Protein AF-A0A258JJ75-F1 (afdb_monomer_lite)

Foldseek 3Di:
DDAADDAPWKAKDKDWQKDWDDDRIDRDIDIDGHQDAFTKMKMKMWGDHPRDIDIDIDMDTDHDPDAWDWDDFDDDDDDDAPDDDDDDDQVSTPPTDDPRFGWDKAWDDKADWDDDPRDIDIDTWIWTAGRRGHIDID

Sequence (138 aa):
MYSAPNSTSYLWSITGNGTIVGSTTSQNVSVTASSGCNTSFKLTLTTTINGCSTTCEKTVTLQDTTDPTASNPSDITLSGCNGTFPAPDVTVVTDEADACSSPVVAFVSDSAPTLNGIIETTIRTYSVTDACGNSIDV

pLDDT: mean 93.81, std 4.62, range [77.44, 98.69]

Radius of gyration: 26.54 Å; chains: 1; bounding box: 55×23×79 Å

Structure (mmCIF, N/CA/C/O backbone):
data_AF-A0A258JJ75-F1
#
_entry.id   AF-A0A258JJ75-F1
#
loop_
_atom_site.group_PDB
_atom_site.id
_atom_site.type_symbol
_atom_site.label_atom_id
_atom_site.label_alt_id
_atom_site.label_comp_id
_atom_site.label_asym_id
_atom_site.label_entity_id
_atom_site.label_seq_id
_atom_site.pdbx_PDB_ins_code
_atom_site.Cartn_x
_atom_site.Cartn_y
_atom_site.Cartn_z
_atom_site.occupancy
_atom_site.B_iso_or_equiv
_atom_site.auth_seq_id
_atom_site.auth_comp_id
_atom_site.auth_asym_id
_atom_site.auth_atom_id
_atom_site.pdbx_PDB_model_num
ATOM 1 N N . MET A 1 1 ? -7.561 -9.323 22.050 1.00 88.56 1 MET A N 1
ATOM 2 C CA . MET A 1 1 ? -8.326 -9.487 23.306 1.00 88.56 1 MET A CA 1
ATOM 3 C C . MET A 1 1 ? -8.049 -8.284 24.194 1.00 88.56 1 MET A C 1
ATOM 5 O O . MET A 1 1 ? -6.883 -7.954 24.379 1.00 88.56 1 MET A O 1
ATOM 9 N N . TYR A 1 2 ? -9.092 -7.624 24.692 1.00 91.75 2 TYR A N 1
ATOM 10 C CA . TYR A 1 2 ? -9.009 -6.510 25.642 1.00 91.75 2 TYR A CA 1
ATOM 11 C C . TYR A 1 2 ? -9.734 -6.897 26.926 1.00 91.75 2 TYR A C 1
ATOM 13 O O . TYR A 1 2 ? -10.761 -7.571 26.870 1.00 91.75 2 TYR A O 1
ATOM 21 N N . SER A 1 3 ? -9.199 -6.469 28.066 1.00 93.56 3 SER A N 1
ATOM 22 C CA . SER A 1 3 ? -9.719 -6.810 29.391 1.00 93.56 3 SER A CA 1
ATOM 23 C C . SER A 1 3 ? -9.911 -5.541 30.209 1.00 93.56 3 SER A C 1
ATOM 25 O O . SER A 1 3 ? -8.993 -4.727 30.310 1.00 93.56 3 SER A O 1
ATOM 27 N N . ALA A 1 4 ? -11.095 -5.382 30.787 1.00 91.56 4 ALA A N 1
ATOM 28 C CA . ALA A 1 4 ? -11.408 -4.308 31.715 1.00 91.56 4 ALA A CA 1
ATOM 29 C C . ALA A 1 4 ? -10.978 -4.663 33.154 1.00 91.56 4 ALA A C 1
ATOM 31 O O . ALA A 1 4 ? -10.911 -5.845 33.505 1.00 91.56 4 ALA A O 1
ATOM 32 N N . PRO A 1 5 ? -10.758 -3.660 34.025 1.00 90.25 5 PRO A N 1
ATOM 33 C CA . PRO A 1 5 ? -10.648 -3.866 35.470 1.00 90.25 5 PRO A CA 1
ATOM 34 C C . PRO A 1 5 ? -11.899 -4.531 36.075 1.00 90.25 5 PRO A C 1
ATOM 36 O O . PRO A 1 5 ? -12.937 -4.673 35.425 1.00 90.25 5 PRO A O 1
ATOM 39 N N . ASN A 1 6 ? -11.839 -4.928 37.346 1.00 90.56 6 ASN A N 1
ATOM 40 C CA . ASN A 1 6 ? -13.026 -5.419 38.054 1.00 90.56 6 ASN A CA 1
ATOM 41 C C . ASN A 1 6 ? -14.034 -4.277 38.250 1.00 90.56 6 ASN A C 1
ATOM 43 O O . ASN A 1 6 ? -13.679 -3.210 38.748 1.00 90.56 6 ASN A O 1
ATOM 47 N N . SER A 1 7 ? -15.284 -4.499 37.844 1.00 89.94 7 SER A N 1
ATOM 48 C CA . SER A 1 7 ? -16.359 -3.507 37.894 1.00 89.94 7 SER A CA 1
ATOM 49 C C . SER A 1 7 ? -17.723 -4.179 38.074 1.00 89.94 7 SER A C 1
ATOM 51 O O . SER A 1 7 ? -17.819 -5.401 37.974 1.00 89.94 7 SER A O 1
ATOM 53 N N . THR A 1 8 ? -18.777 -3.400 38.346 1.00 88.75 8 THR A N 1
ATOM 54 C CA . THR A 1 8 ? -20.144 -3.951 38.450 1.00 88.75 8 THR A CA 1
ATOM 55 C C . THR A 1 8 ? -20.820 -4.099 37.090 1.00 88.75 8 THR A C 1
ATOM 57 O O . THR A 1 8 ? -21.640 -4.997 36.918 1.00 88.75 8 THR A O 1
ATOM 60 N N . SER A 1 9 ? -20.457 -3.271 36.107 1.00 93.44 9 SER A N 1
ATOM 61 C CA . SER A 1 9 ? -20.895 -3.432 34.720 1.00 93.44 9 SER A CA 1
ATOM 62 C C . SER A 1 9 ? -19.878 -2.869 33.728 1.00 93.44 9 SER A C 1
ATOM 64 O O . SER A 1 9 ? -19.024 -2.047 34.075 1.00 93.44 9 SER A O 1
ATOM 66 N N . TYR A 1 10 ? -19.998 -3.325 32.481 1.00 95.81 10 TYR A N 1
ATOM 67 C CA . TYR A 1 10 ? -19.151 -2.944 31.358 1.00 95.81 10 TYR A CA 1
ATOM 68 C C . TYR A 1 10 ? -20.016 -2.512 30.181 1.00 95.81 10 TYR A C 1
ATOM 70 O O . TYR A 1 10 ? -21.063 -3.109 29.923 1.00 95.81 10 TYR A O 1
ATOM 78 N N . LEU A 1 11 ? -19.545 -1.515 29.443 1.00 97.06 11 LEU A N 1
ATOM 79 C CA . LEU A 1 11 ? -20.067 -1.154 28.137 1.00 97.06 11 LEU A CA 1
ATOM 80 C C . LEU A 1 11 ? -18.900 -0.802 27.220 1.00 97.06 11 LEU A C 1
ATOM 82 O O . LEU A 1 11 ? -18.210 0.195 27.424 1.00 97.06 11 LEU A O 1
ATOM 86 N N . TRP A 1 12 ? -18.689 -1.633 26.211 1.00 97.69 12 TRP A N 1
ATOM 87 C CA . TRP A 1 12 ? -17.696 -1.436 25.170 1.00 97.69 12 TRP A CA 1
ATOM 88 C C . TRP A 1 12 ? -18.354 -0.855 23.922 1.00 97.69 12 TRP A C 1
ATOM 90 O O . TRP A 1 12 ? -19.417 -1.307 23.493 1.00 97.69 12 TRP A O 1
ATOM 100 N N . SER A 1 13 ? -17.693 0.108 23.295 1.00 97.31 13 SER A N 1
ATOM 101 C CA . SER A 1 13 ? -18.040 0.592 21.962 1.00 97.31 13 SER A CA 1
ATOM 102 C C . SER A 1 13 ? -16.781 0.756 21.122 1.00 97.31 13 SER A C 1
ATOM 104 O O . SER A 1 13 ? -15.672 0.896 21.642 1.00 97.31 13 SER A O 1
ATOM 106 N N . ILE A 1 14 ? -16.941 0.689 19.806 1.00 97.19 14 ILE A N 1
ATOM 107 C CA . ILE A 1 14 ? -15.842 0.838 18.859 1.00 97.19 14 ILE A CA 1
ATOM 108 C C . ILE A 1 14 ? -16.242 1.810 17.758 1.00 97.19 14 ILE A C 1
ATOM 110 O O . ILE A 1 14 ? -17.397 1.855 17.339 1.00 97.19 14 ILE A O 1
ATOM 114 N N . THR A 1 15 ? -15.274 2.601 17.314 1.00 96.25 15 THR A N 1
ATOM 115 C CA . THR A 1 15 ? -15.393 3.493 16.158 1.00 96.25 15 THR A CA 1
ATOM 116 C C . THR A 1 15 ? -14.185 3.291 15.244 1.00 96.25 15 THR A C 1
ATOM 118 O O . THR A 1 15 ? -13.118 2.879 15.705 1.00 96.25 15 THR A O 1
ATOM 121 N N . GLY A 1 16 ? -14.338 3.574 13.951 1.00 94.25 16 GLY A N 1
ATOM 122 C CA . GLY A 1 16 ? -13.293 3.341 12.950 1.00 94.25 16 GLY A CA 1
ATOM 123 C C . GLY A 1 16 ? -13.278 1.906 12.419 1.00 94.25 16 GLY A C 1
ATOM 124 O O . GLY A 1 16 ? -14.311 1.242 12.367 1.00 94.25 16 GLY A O 1
ATOM 125 N N . ASN A 1 17 ? -12.101 1.431 12.013 1.00 93.00 17 ASN A N 1
ATOM 126 C CA . ASN A 1 17 ? -11.923 0.204 11.229 1.00 93.00 17 ASN A CA 1
ATOM 127 C C . ASN A 1 17 ? -11.807 -1.057 12.094 1.00 93.00 17 ASN A C 1
ATOM 129 O O . ASN A 1 17 ? -10.953 -1.910 11.861 1.00 93.00 17 ASN A O 1
ATOM 133 N N . GLY A 1 18 ? -12.644 -1.199 13.117 1.00 94.31 18 GLY A N 1
ATOM 134 C CA . GLY A 1 18 ? -12.633 -2.372 13.985 1.00 94.31 18 GLY A CA 1
ATOM 135 C C . GLY A 1 18 ? -14.036 -2.770 14.413 1.00 94.31 18 GLY A C 1
ATOM 136 O O . GLY A 1 18 ? -14.925 -1.931 14.522 1.00 94.31 18 GLY A O 1
ATOM 137 N N . THR A 1 19 ? -14.223 -4.060 14.676 1.00 95.38 19 THR A N 1
ATOM 138 C CA . THR A 1 19 ? -15.503 -4.626 15.118 1.00 95.38 19 THR A CA 1
ATOM 139 C C . THR A 1 19 ? -15.304 -5.421 16.401 1.00 95.38 19 THR A C 1
ATOM 141 O O . THR A 1 19 ? -14.392 -6.243 16.488 1.00 95.38 19 THR A O 1
ATOM 144 N N . ILE A 1 20 ? -16.158 -5.196 17.403 1.00 96.31 20 ILE A N 1
ATOM 145 C CA . ILE A 1 20 ? -16.199 -6.033 18.609 1.00 96.31 20 ILE A CA 1
ATOM 146 C C . ILE A 1 20 ? -16.887 -7.353 18.256 1.00 96.31 20 ILE A C 1
ATOM 148 O O . ILE A 1 20 ? -17.981 -7.362 17.698 1.00 96.31 20 ILE A O 1
ATOM 152 N N . VAL A 1 21 ? -16.253 -8.469 18.602 1.00 94.56 21 VAL A N 1
ATOM 153 C CA . VAL A 1 21 ? -16.796 -9.812 18.392 1.00 94.56 21 VAL A CA 1
ATOM 154 C C . VAL A 1 21 ? -17.444 -10.296 19.686 1.00 94.56 21 VAL A C 1
ATOM 156 O O . VAL A 1 21 ? -16.769 -10.453 20.705 1.00 94.56 21 VAL A O 1
ATOM 159 N N . GLY A 1 22 ? -18.749 -10.563 19.632 1.00 90.75 22 GLY A N 1
ATOM 160 C CA . GLY A 1 22 ? -19.531 -11.060 20.764 1.00 90.75 22 GLY A CA 1
ATOM 161 C C . GLY A 1 22 ? -20.169 -9.950 21.602 1.00 90.75 22 GLY A C 1
ATOM 162 O O . GLY A 1 22 ? -20.685 -8.971 21.071 1.00 90.75 22 GLY A O 1
ATOM 163 N N . SER A 1 23 ? -20.192 -10.137 22.924 1.00 93.81 23 SER A N 1
ATOM 164 C CA . SER A 1 23 ? -20.842 -9.219 23.867 1.00 93.81 23 SER A CA 1
ATOM 165 C C . SER A 1 23 ? -20.035 -7.933 24.064 1.00 93.81 23 SER A C 1
ATOM 167 O O . SER A 1 23 ? -18.831 -7.975 24.294 1.00 93.81 23 SER A O 1
ATOM 169 N N . THR A 1 24 ? -20.721 -6.790 24.077 1.00 96.31 24 THR A N 1
ATOM 170 C CA . THR A 1 24 ? -20.160 -5.485 24.462 1.00 96.31 24 THR A CA 1
ATOM 171 C C . THR A 1 24 ? -20.262 -5.203 25.961 1.00 96.31 24 THR A C 1
ATOM 173 O O . THR A 1 24 ? -19.903 -4.119 26.404 1.00 96.31 24 THR A O 1
ATOM 176 N N . THR A 1 25 ? -20.743 -6.146 26.769 1.00 95.94 25 THR A N 1
ATOM 177 C CA . THR A 1 25 ? -20.978 -5.958 28.213 1.00 95.94 25 THR A CA 1
ATOM 178 C C . THR A 1 25 ? -20.196 -6.937 29.085 1.00 95.94 25 THR A C 1
ATOM 180 O O . THR A 1 25 ? -20.367 -6.976 30.302 1.00 95.94 25 THR A O 1
ATOM 183 N N . SER A 1 26 ? -19.310 -7.723 28.475 1.00 95.38 26 SER A N 1
ATOM 184 C CA . SER A 1 26 ? -18.405 -8.631 29.181 1.00 95.38 26 SER A CA 1
ATOM 185 C C . SER A 1 26 ? -17.154 -7.899 29.669 1.00 95.38 26 SER A C 1
ATOM 187 O O . SER A 1 26 ? -16.724 -6.913 29.069 1.00 95.38 26 SER A O 1
ATOM 189 N N . GLN A 1 27 ? -16.524 -8.405 30.734 1.00 94.75 27 GLN A N 1
ATOM 190 C CA . GLN A 1 27 ? -15.249 -7.858 31.216 1.00 94.75 27 GLN A CA 1
ATOM 191 C C . GLN A 1 27 ? -14.154 -7.935 30.142 1.00 94.75 27 GLN A C 1
ATOM 193 O O . GLN A 1 27 ? -13.288 -7.064 30.064 1.00 94.75 27 GLN A O 1
ATOM 198 N N . ASN A 1 28 ? -14.199 -8.971 29.304 1.00 94.25 28 ASN A N 1
ATOM 199 C CA . ASN A 1 28 ? -13.254 -9.195 28.221 1.00 94.25 28 ASN A CA 1
ATOM 200 C C . ASN A 1 28 ? -13.980 -9.136 26.878 1.00 94.25 28 ASN A C 1
ATOM 202 O O . ASN A 1 28 ? -15.049 -9.730 26.727 1.00 94.25 28 ASN A O 1
ATOM 206 N N . VAL A 1 29 ? -13.369 -8.474 25.896 1.00 96.31 29 VAL A N 1
ATOM 207 C CA . VAL A 1 29 ? -13.869 -8.423 24.518 1.00 96.31 29 VAL A CA 1
ATOM 208 C C . VAL A 1 29 ? -12.783 -8.788 23.519 1.00 96.31 29 VAL A C 1
ATOM 210 O O . VAL A 1 29 ? -11.594 -8.491 23.691 1.00 96.31 29 VAL A O 1
ATOM 213 N N . SER A 1 30 ? -13.205 -9.423 22.434 1.00 95.69 30 SER A N 1
ATOM 214 C CA . SER A 1 30 ? -12.384 -9.569 21.238 1.00 95.69 30 SER A CA 1
ATOM 215 C C . SER A 1 30 ? -12.725 -8.463 20.255 1.00 95.69 30 SER A C 1
ATOM 217 O O . SER A 1 30 ? -13.882 -8.079 20.123 1.00 95.69 30 SER A O 1
ATOM 219 N N . VAL A 1 31 ? -11.709 -7.951 19.569 1.00 95.69 31 VAL A N 1
ATOM 220 C CA . VAL A 1 31 ? -11.870 -6.975 18.494 1.00 95.69 31 VAL A CA 1
ATOM 221 C C . VAL A 1 31 ? -11.146 -7.520 17.280 1.00 95.69 31 VAL A C 1
ATOM 223 O O . VAL A 1 31 ? -9.981 -7.906 17.392 1.00 95.69 31 VAL A O 1
ATOM 226 N N . THR A 1 32 ? -11.835 -7.522 16.148 1.00 93.81 32 THR A N 1
ATOM 227 C CA . THR A 1 32 ? -11.250 -7.778 14.835 1.00 93.81 32 THR A CA 1
ATOM 228 C C . THR A 1 32 ? -10.977 -6.432 14.182 1.00 93.81 32 THR A C 1
ATOM 230 O O . THR A 1 32 ? -11.902 -5.638 14.000 1.00 93.81 32 THR A O 1
ATOM 233 N N . ALA A 1 33 ? -9.713 -6.159 13.862 1.00 91.75 33 ALA A N 1
ATOM 234 C CA . ALA A 1 33 ? -9.367 -5.047 12.986 1.00 91.75 33 ALA A CA 1
ATOM 235 C C . ALA A 1 33 ? -9.798 -5.394 11.558 1.00 91.75 33 ALA A C 1
ATOM 237 O O . ALA A 1 33 ? -9.650 -6.536 11.122 1.00 91.75 33 ALA A O 1
ATOM 238 N N . SER A 1 34 ? -10.357 -4.424 10.847 1.00 87.19 34 SER A N 1
ATOM 239 C CA . SER A 1 34 ? -10.686 -4.589 9.433 1.00 87.19 34 SER A CA 1
ATOM 240 C C . SER A 1 34 ? -9.392 -4.602 8.625 1.00 87.19 34 SER A C 1
ATOM 242 O O . SER A 1 34 ? -8.445 -3.893 8.965 1.00 87.19 34 SER A O 1
ATOM 244 N N . SER A 1 35 ? -9.346 -5.407 7.566 1.00 78.19 35 SER A N 1
ATOM 245 C CA . SER A 1 35 ? -8.222 -5.416 6.632 1.00 78.19 35 SER A CA 1
ATOM 246 C C . SER A 1 35 ? -8.138 -4.077 5.901 1.00 78.19 35 SER A C 1
ATOM 248 O O . SER A 1 35 ? -9.149 -3.586 5.399 1.00 78.19 35 SER A O 1
ATOM 250 N N . GLY A 1 36 ? -6.944 -3.503 5.826 1.00 77.44 36 GLY A N 1
ATOM 251 C CA . GLY A 1 36 ? -6.688 -2.259 5.111 1.00 77.44 36 GLY A CA 1
ATOM 252 C C . GLY A 1 36 ? -5.422 -1.577 5.614 1.00 77.44 36 GLY A C 1
ATOM 253 O O . GLY A 1 36 ? -5.083 -1.664 6.797 1.00 77.44 36 GLY A O 1
ATOM 254 N N . CYS A 1 37 ? -4.748 -0.883 4.708 1.00 84.44 37 CYS A N 1
ATOM 255 C CA . CYS A 1 37 ? -3.525 -0.150 4.988 1.00 84.44 37 CYS A CA 1
ATOM 256 C C . CYS A 1 37 ? -3.776 1.090 5.838 1.00 84.44 37 CYS A C 1
ATOM 258 O O . CYS A 1 37 ? -4.755 1.807 5.621 1.00 84.44 37 CYS A O 1
ATOM 260 N N . ASN A 1 38 ? -2.856 1.371 6.763 1.00 85.50 38 ASN A N 1
ATOM 261 C CA . ASN A 1 38 ? -2.824 2.626 7.521 1.00 85.50 38 ASN A CA 1
ATOM 262 C C . ASN A 1 38 ? -4.164 2.935 8.217 1.00 85.50 38 ASN A C 1
ATOM 264 O O . ASN A 1 38 ? -4.596 4.084 8.335 1.00 85.50 38 ASN A O 1
ATOM 268 N N . THR A 1 39 ? -4.851 1.880 8.665 1.00 90.75 39 THR A N 1
ATOM 269 C CA . THR A 1 39 ? -6.162 1.963 9.304 1.00 90.75 39 THR A CA 1
ATOM 270 C C . THR A 1 39 ? -6.031 2.128 10.810 1.00 90.75 39 THR A C 1
ATOM 272 O O . THR A 1 39 ? -5.045 1.764 11.446 1.00 90.75 39 THR A O 1
ATOM 275 N N . SER A 1 40 ? -7.066 2.685 11.429 1.00 93.56 40 SER A N 1
ATOM 276 C CA . SER A 1 40 ? -7.151 2.759 12.881 1.00 93.56 40 SER A CA 1
ATOM 277 C C . SER A 1 40 ? -8.565 2.519 13.378 1.00 93.56 40 SER A C 1
ATOM 279 O O . SER A 1 40 ? -9.550 2.702 12.650 1.00 93.56 40 SER A O 1
ATOM 281 N N . PHE A 1 41 ? -8.659 2.103 14.636 1.00 95.69 41 PHE A N 1
ATOM 282 C CA . PHE A 1 41 ? -9.907 2.068 15.383 1.00 95.69 41 PHE A CA 1
ATOM 283 C C . PHE A 1 41 ? -9.697 2.615 16.792 1.00 95.69 41 PHE A C 1
ATOM 285 O O . PHE A 1 41 ? -8.598 2.555 17.353 1.00 95.69 41 PHE A O 1
ATOM 292 N N . LYS A 1 42 ? -10.778 3.127 17.378 1.00 97.00 42 LYS A N 1
ATOM 293 C CA . LYS A 1 42 ? -10.818 3.572 18.768 1.00 97.00 42 LYS A CA 1
ATOM 294 C C . LYS A 1 42 ? -11.809 2.719 19.541 1.00 97.00 42 LYS A C 1
ATOM 296 O O . LYS A 1 42 ? -12.996 2.688 19.213 1.00 97.00 42 LYS A O 1
ATOM 301 N N . LEU A 1 43 ? -11.297 2.027 20.550 1.00 97.38 43 LEU A N 1
ATOM 302 C CA . LEU A 1 43 ? -12.070 1.231 21.490 1.00 97.38 43 LEU A CA 1
ATOM 303 C C . LEU A 1 43 ? -12.340 2.069 22.739 1.00 97.38 43 LEU A C 1
ATOM 305 O O . LEU A 1 43 ? -11.403 2.569 23.363 1.00 97.38 43 LEU A O 1
ATOM 309 N N . THR A 1 44 ? -13.606 2.182 23.113 1.00 97.75 44 THR A N 1
ATOM 310 C CA . THR A 1 44 ? -14.055 2.918 24.293 1.00 97.75 44 THR A CA 1
ATOM 311 C C . THR A 1 44 ? -14.679 1.936 25.278 1.00 97.75 44 THR A C 1
ATOM 313 O O . THR A 1 44 ? -15.508 1.107 24.905 1.00 97.75 44 THR A O 1
ATOM 316 N N . LEU A 1 45 ? -14.265 2.021 26.540 1.00 97.50 45 LEU A N 1
ATOM 317 C CA . LEU A 1 45 ? -14.823 1.259 27.651 1.00 97.50 45 LEU A CA 1
ATOM 318 C C . LEU A 1 45 ? -15.440 2.229 28.648 1.00 97.50 45 LEU A C 1
ATOM 320 O O . LEU A 1 45 ? -14.753 3.117 29.150 1.00 97.50 45 LEU A O 1
ATOM 324 N N . THR A 1 46 ? -16.693 1.990 29.009 1.00 97.31 46 THR A N 1
ATOM 325 C CA . THR A 1 46 ? -17.328 2.585 30.181 1.00 97.31 46 THR A CA 1
ATOM 326 C C . THR A 1 46 ? -17.553 1.504 31.231 1.00 97.31 46 THR A C 1
ATOM 328 O O . THR A 1 46 ? -18.146 0.462 30.956 1.00 97.31 46 THR A O 1
ATOM 331 N N . THR A 1 47 ? -17.075 1.751 32.446 1.00 96.12 47 THR A N 1
ATOM 332 C CA . THR A 1 47 ? -17.299 0.888 33.612 1.00 96.12 47 THR A CA 1
ATOM 333 C C . THR A 1 47 ? -18.157 1.609 34.630 1.00 96.12 47 THR A C 1
ATOM 335 O O . THR A 1 47 ? -17.915 2.793 34.870 1.00 96.12 47 THR A O 1
ATOM 338 N N . THR A 1 48 ? -19.073 0.903 35.288 1.00 94.12 48 THR A N 1
ATOM 339 C CA . THR A 1 48 ? -19.859 1.462 36.395 1.00 94.12 48 THR A CA 1
ATOM 340 C C . THR A 1 48 ? -19.579 0.689 37.677 1.00 94.12 48 THR A C 1
ATOM 342 O O . THR A 1 48 ? -19.623 -0.540 37.685 1.00 94.12 48 THR A O 1
ATOM 345 N N . ILE A 1 49 ? -19.312 1.394 38.777 1.00 93.56 49 ILE A N 1
ATOM 346 C CA . ILE A 1 49 ? -19.195 0.826 40.129 1.00 93.56 49 ILE A CA 1
ATOM 347 C C . ILE A 1 49 ? -20.087 1.646 41.053 1.00 93.56 49 ILE A C 1
ATOM 349 O O . ILE A 1 49 ? -19.929 2.861 41.145 1.00 93.56 49 ILE A O 1
ATOM 353 N N . ASN A 1 50 ? -21.028 0.988 41.734 1.00 91.69 50 ASN A N 1
ATOM 354 C CA . ASN A 1 50 ? -21.952 1.631 42.679 1.00 91.69 50 ASN A CA 1
ATOM 355 C C . ASN A 1 50 ? -22.680 2.859 42.086 1.00 91.69 50 ASN A C 1
ATOM 357 O O . ASN A 1 50 ? -22.876 3.863 42.764 1.00 91.69 50 ASN A O 1
ATOM 361 N N . GLY A 1 51 ? -23.044 2.798 40.801 1.00 89.19 51 GLY A N 1
ATOM 362 C CA . GLY A 1 51 ? -23.732 3.884 40.091 1.00 89.19 51 GLY A CA 1
ATOM 363 C C . GLY A 1 51 ? -22.835 5.017 39.575 1.00 89.19 51 GLY A C 1
ATOM 364 O O . GLY A 1 51 ? -23.327 5.883 38.858 1.00 89.19 51 GLY A O 1
ATOM 365 N N . CYS A 1 52 ? -21.533 5.008 39.874 1.00 92.19 52 CYS A N 1
ATOM 366 C CA . CYS A 1 52 ? -20.565 5.939 39.294 1.00 92.19 52 CYS A CA 1
ATOM 367 C C . CYS A 1 52 ? -19.934 5.336 38.035 1.00 92.19 52 CYS A C 1
ATOM 369 O O . CYS A 1 52 ? -19.459 4.199 38.082 1.00 92.19 52 CYS A O 1
ATOM 371 N N . SER A 1 53 ? -19.910 6.089 36.932 1.00 94.38 53 SER A N 1
ATOM 372 C CA . SER A 1 53 ? -19.366 5.638 35.648 1.00 94.38 53 SER A CA 1
ATOM 373 C C . SER A 1 53 ? -18.079 6.368 35.281 1.00 94.38 53 SER A C 1
ATOM 375 O O . SER A 1 53 ? -18.013 7.593 35.352 1.00 94.38 53 SER A O 1
ATOM 377 N N . THR A 1 54 ? -17.095 5.610 34.803 1.00 95.62 54 THR A N 1
ATOM 378 C CA . THR A 1 54 ? -15.827 6.122 34.268 1.00 95.62 54 THR A CA 1
ATOM 379 C C . THR A 1 54 ? -15.627 5.585 32.860 1.00 95.62 54 THR A C 1
ATOM 381 O O . THR A 1 54 ? -15.942 4.424 32.597 1.00 95.62 54 THR A O 1
ATOM 384 N N . THR A 1 55 ? -15.072 6.410 31.972 1.00 96.31 55 THR A N 1
ATOM 385 C CA . THR A 1 55 ? -14.779 6.038 30.585 1.00 96.31 55 THR A CA 1
ATOM 386 C C . THR A 1 55 ? -13.283 6.125 30.308 1.00 96.31 55 THR A C 1
ATOM 388 O O . THR A 1 55 ? -12.627 7.074 30.736 1.00 96.31 55 THR A O 1
ATOM 391 N N . CYS A 1 56 ? -12.750 5.157 29.567 1.00 95.12 56 CYS A N 1
ATOM 392 C CA . CYS A 1 56 ? -11.411 5.212 28.992 1.00 95.12 56 CYS A CA 1
ATOM 393 C C . CYS A 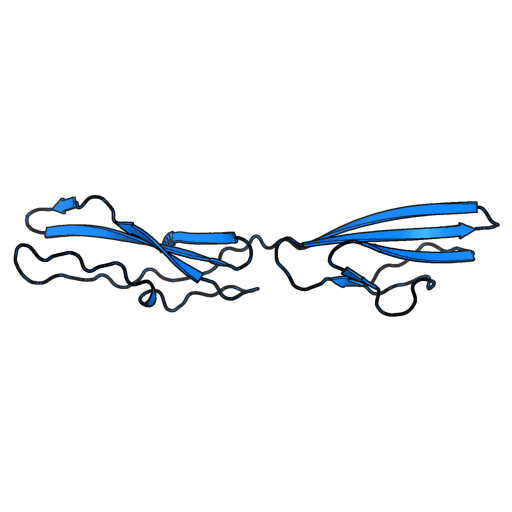1 56 ? -11.437 4.833 27.509 1.00 95.12 56 CYS A C 1
ATOM 395 O O . CYS A 1 56 ? -12.327 4.119 27.043 1.00 95.12 56 CYS A O 1
ATOM 397 N N . GLU A 1 57 ? -10.454 5.329 26.762 1.00 97.00 57 GLU A N 1
ATOM 398 C CA . GLU A 1 57 ? -10.334 5.094 25.326 1.00 97.00 57 GLU A CA 1
ATOM 399 C C . GLU A 1 57 ? -8.944 4.558 24.985 1.00 97.00 57 GLU A C 1
ATOM 401 O O . GLU A 1 57 ? -7.945 4.927 25.609 1.00 97.00 57 GLU A O 1
ATOM 406 N N . LYS A 1 58 ? -8.882 3.699 23.969 1.00 95.81 58 LYS A N 1
ATOM 407 C CA . LYS A 1 58 ? -7.640 3.208 23.380 1.00 95.81 58 LYS A CA 1
ATOM 408 C C . LYS A 1 58 ? -7.735 3.256 21.863 1.00 95.81 58 LYS A C 1
ATOM 410 O O . LYS A 1 58 ? -8.576 2.585 21.268 1.00 95.81 58 LYS A O 1
ATOM 415 N N . THR A 1 59 ? -6.831 4.008 21.252 1.00 96.12 59 THR A N 1
ATOM 416 C CA . THR A 1 59 ? -6.635 4.003 19.802 1.00 96.12 59 THR A CA 1
ATOM 417 C C . THR A 1 59 ? -5.623 2.931 19.431 1.00 96.12 59 THR A C 1
ATOM 419 O O . THR A 1 59 ? -4.600 2.772 20.099 1.00 96.12 59 THR A O 1
ATOM 422 N N . VAL A 1 60 ? -5.916 2.196 18.366 1.00 93.69 60 VAL A N 1
ATOM 423 C CA . VAL A 1 60 ? -5.015 1.212 17.769 1.00 93.69 60 VAL A CA 1
ATOM 424 C C . VAL A 1 60 ? -4.864 1.545 16.300 1.00 93.69 60 VAL A C 1
ATOM 426 O O . VAL A 1 60 ? -5.856 1.743 15.600 1.00 93.69 60 VAL A O 1
ATOM 429 N N . THR A 1 61 ? -3.616 1.615 15.856 1.00 91.44 61 THR A N 1
ATOM 430 C CA . THR A 1 61 ? -3.224 1.916 14.482 1.00 91.44 61 THR A CA 1
ATOM 431 C C . THR A 1 61 ? -2.565 0.685 13.878 1.00 91.44 61 THR A C 1
ATOM 433 O O . THR A 1 61 ? -1.673 0.098 14.492 1.00 91.44 61 THR A O 1
ATOM 436 N N . LEU A 1 62 ? -3.007 0.303 12.687 1.00 88.25 62 LEU A N 1
ATOM 437 C CA . LEU A 1 62 ? -2.330 -0.646 11.819 1.00 88.25 62 LEU A CA 1
ATOM 438 C C . LEU A 1 62 ? -1.666 0.173 10.725 1.00 88.25 62 LEU A C 1
ATOM 440 O O . LEU A 1 62 ? -2.354 0.873 9.989 1.00 88.25 62 LEU A O 1
ATOM 444 N N . GLN A 1 63 ? -0.345 0.113 10.651 1.00 88.94 63 GLN A N 1
ATOM 445 C CA . GLN A 1 63 ? 0.431 0.829 9.653 1.00 88.94 63 GLN A CA 1
ATOM 446 C C . GLN A 1 63 ? 1.301 -0.180 8.927 1.00 88.94 63 GLN A C 1
ATOM 448 O O . GLN A 1 63 ? 1.965 -0.982 9.588 1.00 88.94 63 GLN A O 1
ATOM 453 N N . ASP A 1 64 ? 1.275 -0.127 7.599 1.00 90.62 64 ASP A N 1
ATOM 454 C CA . ASP A 1 64 ? 2.287 -0.807 6.807 1.00 90.62 64 ASP A CA 1
ATOM 455 C C . ASP A 1 64 ? 3.379 0.194 6.461 1.00 90.62 64 ASP A C 1
ATOM 457 O O . ASP A 1 64 ? 3.097 1.306 6.014 1.00 90.62 64 ASP A O 1
ATOM 461 N N . THR A 1 65 ? 4.615 -0.195 6.721 1.00 91.50 65 THR A N 1
ATOM 462 C CA . THR A 1 65 ? 5.810 0.612 6.468 1.00 91.50 65 THR A CA 1
ATOM 463 C C . THR A 1 65 ? 6.849 -0.174 5.682 1.00 91.50 65 THR A C 1
ATOM 465 O O . THR A 1 65 ? 8.018 0.209 5.683 1.00 91.50 65 THR A O 1
ATOM 468 N N . THR A 1 66 ? 6.473 -1.333 5.144 1.00 93.44 66 THR A N 1
ATOM 469 C CA . THR A 1 66 ? 7.384 -2.197 4.402 1.00 93.44 66 THR A CA 1
ATOM 470 C C . THR A 1 66 ? 7.226 -1.875 2.931 1.00 93.44 66 THR A C 1
ATOM 472 O O . THR A 1 66 ? 6.120 -1.909 2.411 1.00 93.44 66 THR A O 1
ATOM 475 N N . ASP A 1 67 ? 8.328 -1.541 2.271 1.00 96.25 67 ASP A N 1
ATOM 476 C CA . ASP A 1 67 ? 8.306 -1.354 0.828 1.00 96.25 67 ASP A CA 1
ATOM 477 C C . ASP A 1 67 ? 8.068 -2.695 0.107 1.00 96.25 67 ASP A C 1
ATOM 479 O O . ASP A 1 67 ? 8.516 -3.744 0.595 1.00 96.25 67 ASP A O 1
ATOM 483 N N . PRO A 1 68 ? 7.424 -2.678 -1.075 1.00 97.50 68 PRO A N 1
ATOM 484 C CA . PRO A 1 68 ? 7.364 -3.852 -1.933 1.00 97.50 68 PRO A CA 1
ATOM 485 C C . PRO A 1 68 ? 8.765 -4.242 -2.431 1.00 97.50 68 PRO A C 1
ATOM 487 O O . PRO A 1 68 ? 9.726 -3.475 -2.353 1.00 97.50 68 PRO A O 1
ATOM 490 N N . THR A 1 69 ? 8.885 -5.442 -2.992 1.00 98.00 69 THR A N 1
ATOM 491 C CA . THR A 1 69 ? 10.111 -5.933 -3.634 1.00 98.00 69 THR A CA 1
ATOM 492 C C . THR A 1 69 ? 9.892 -6.140 -5.122 1.00 98.00 69 THR A C 1
ATOM 494 O O . THR A 1 69 ? 8.831 -6.620 -5.504 1.00 98.00 69 THR A O 1
ATOM 497 N N . ALA A 1 70 ? 10.905 -5.849 -5.932 1.00 98.50 70 ALA A N 1
ATOM 498 C CA . ALA A 1 70 ? 10.996 -6.208 -7.344 1.00 98.50 70 ALA A CA 1
ATOM 499 C C . ALA A 1 70 ? 12.463 -6.117 -7.789 1.00 98.50 70 ALA A C 1
ATOM 501 O O . ALA A 1 70 ? 13.277 -5.456 -7.131 1.00 98.50 70 ALA A O 1
ATOM 502 N N . SER A 1 71 ? 12.797 -6.761 -8.902 1.00 98.38 71 SER A N 1
ATOM 503 C CA . SER A 1 71 ? 14.113 -6.660 -9.534 1.00 98.38 71 SER A CA 1
ATOM 504 C C . SER A 1 71 ? 14.107 -5.651 -10.680 1.00 98.38 71 SER A C 1
ATOM 506 O O . SER A 1 71 ? 13.097 -5.464 -11.359 1.00 98.38 71 SER A O 1
ATOM 508 N N . ASN A 1 72 ? 15.272 -5.060 -10.962 1.00 98.19 72 ASN A N 1
ATOM 509 C CA . ASN A 1 72 ? 15.454 -4.253 -12.167 1.00 98.19 72 ASN A CA 1
ATOM 510 C C . ASN A 1 72 ? 15.186 -5.107 -13.418 1.00 98.19 72 ASN A C 1
ATOM 512 O O . ASN A 1 72 ? 15.723 -6.221 -13.521 1.00 98.19 72 ASN A O 1
ATOM 516 N N . PRO A 1 73 ? 14.411 -4.600 -14.393 1.00 97.31 73 PRO A N 1
ATOM 517 C CA . PRO A 1 73 ? 14.239 -5.260 -15.678 1.00 97.31 73 PRO A CA 1
ATOM 518 C C . PRO A 1 73 ? 15.568 -5.487 -16.403 1.00 97.31 73 PRO A C 1
ATOM 520 O O . PRO A 1 73 ? 16.559 -4.793 -16.184 1.00 97.31 73 PRO A O 1
ATOM 523 N N . SER A 1 74 ? 15.583 -6.454 -17.321 1.00 96.56 74 SER A N 1
ATOM 524 C CA . SER A 1 74 ? 16.746 -6.667 -18.189 1.00 96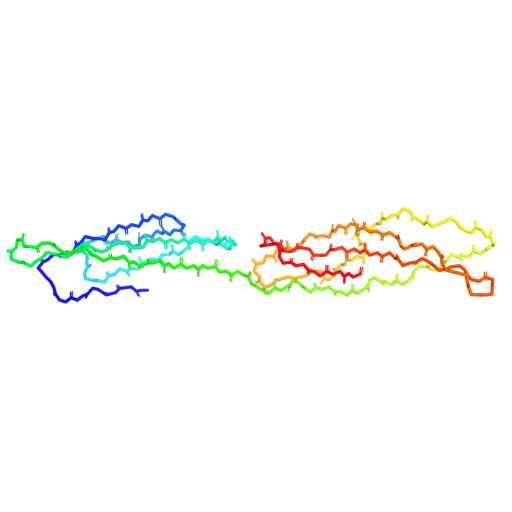.56 74 SER A CA 1
ATOM 525 C C . SER A 1 74 ? 16.930 -5.517 -19.182 1.00 96.56 74 SER A C 1
ATOM 527 O O . SER A 1 74 ? 15.958 -5.015 -19.749 1.00 96.56 74 SER A O 1
ATOM 529 N N . ASP A 1 75 ? 18.187 -5.168 -19.457 1.00 94.81 75 ASP A N 1
ATOM 530 C CA . ASP A 1 75 ? 18.532 -4.135 -20.433 1.00 94.81 75 ASP A CA 1
ATOM 531 C C . ASP A 1 75 ? 18.029 -4.473 -21.845 1.00 94.81 75 ASP A C 1
ATOM 533 O O . ASP A 1 75 ? 18.148 -5.603 -22.332 1.00 94.81 75 ASP A O 1
ATOM 537 N N . ILE A 1 76 ? 17.550 -3.449 -22.556 1.00 92.38 76 ILE A N 1
ATOM 538 C CA . ILE A 1 76 ? 17.211 -3.537 -23.978 1.00 92.38 76 ILE A CA 1
ATOM 539 C C . ILE A 1 76 ? 18.360 -2.942 -24.789 1.00 92.38 76 ILE A C 1
ATOM 541 O O . ILE A 1 76 ? 18.642 -1.748 -24.715 1.00 92.38 76 ILE A O 1
ATOM 545 N N . THR A 1 77 ? 19.001 -3.767 -25.618 1.00 91.50 77 THR A N 1
ATOM 546 C CA . THR A 1 77 ? 20.014 -3.297 -26.574 1.00 91.50 77 THR A CA 1
ATOM 547 C C . THR A 1 77 ? 19.383 -3.076 -27.943 1.00 91.50 77 THR A C 1
ATOM 549 O O . THR A 1 77 ? 18.853 -4.004 -28.553 1.00 91.50 77 THR A O 1
ATOM 552 N N . LEU A 1 78 ? 19.478 -1.850 -28.455 1.00 89.50 78 LEU A N 1
ATOM 553 C CA . LEU A 1 78 ? 19.035 -1.513 -29.806 1.00 89.50 78 LEU A CA 1
ATOM 554 C C . LEU A 1 78 ? 20.164 -1.774 -30.808 1.00 89.50 78 LEU A C 1
ATOM 556 O O . LEU A 1 78 ? 21.289 -1.312 -30.632 1.00 89.50 78 LEU A O 1
ATOM 560 N N . SER A 1 79 ? 19.869 -2.514 -31.875 1.00 86.00 79 SER A N 1
ATOM 561 C CA . SER A 1 79 ? 20.825 -2.775 -32.955 1.00 86.00 79 SER A CA 1
ATOM 562 C C . SER A 1 79 ? 20.736 -1.718 -34.060 1.00 86.00 79 SER A C 1
ATOM 564 O O . SER A 1 79 ? 19.638 -1.401 -34.516 1.00 86.00 79 SER A O 1
ATOM 566 N N . GLY A 1 80 ? 21.888 -1.269 -34.567 1.00 81.44 80 GLY A N 1
ATOM 567 C CA . GLY A 1 80 ? 21.997 -0.325 -35.687 1.00 81.44 80 GLY A CA 1
ATOM 568 C C . GLY A 1 80 ? 22.330 1.107 -35.257 1.00 81.44 80 GLY A C 1
ATOM 569 O O . GLY A 1 80 ? 22.409 1.411 -34.072 1.00 81.44 80 GLY A O 1
ATOM 570 N N . CYS A 1 81 ? 22.553 1.993 -36.230 1.00 77.81 81 CYS A N 1
ATOM 571 C CA . CYS A 1 81 ? 22.744 3.421 -35.966 1.00 77.81 81 CYS A CA 1
ATOM 572 C C . CYS A 1 81 ? 21.382 4.124 -35.884 1.00 77.81 81 CYS A C 1
ATOM 574 O O . CYS A 1 81 ? 20.550 3.930 -36.770 1.00 77.81 81 CYS A O 1
ATOM 576 N N . ASN A 1 82 ? 21.194 4.991 -34.883 1.00 79.06 82 ASN A N 1
ATOM 577 C CA . ASN A 1 82 ? 19.975 5.790 -34.671 1.00 79.06 82 ASN A CA 1
ATOM 578 C C . ASN A 1 82 ? 18.714 4.957 -34.355 1.00 79.06 82 ASN A C 1
ATOM 580 O O . ASN A 1 82 ? 17.631 5.232 -34.876 1.00 79.06 82 ASN A O 1
ATOM 584 N N . GLY A 1 83 ? 18.848 3.923 -33.517 1.00 83.31 83 GLY A N 1
ATOM 585 C CA . GLY A 1 83 ? 17.692 3.202 -32.978 1.00 83.31 83 GLY A CA 1
ATOM 586 C C . GLY A 1 83 ? 16.785 4.132 -32.166 1.00 83.31 83 GLY A C 1
ATOM 587 O O . GLY A 1 83 ? 17.260 5.025 -31.474 1.00 83.31 83 GLY A O 1
ATOM 588 N N . THR A 1 84 ? 15.470 3.943 -32.259 1.00 89.56 84 THR A N 1
ATOM 589 C CA . THR A 1 84 ? 14.508 4.685 -31.430 1.00 89.56 84 THR A CA 1
ATOM 590 C C . THR A 1 84 ? 14.267 3.927 -30.132 1.00 89.56 84 THR A C 1
ATOM 592 O O . THR A 1 84 ? 14.002 2.725 -30.175 1.00 89.56 84 THR A O 1
ATOM 595 N N . PHE A 1 85 ? 14.328 4.615 -28.990 1.00 90.25 85 PHE A N 1
ATOM 596 C CA . PHE A 1 85 ? 13.960 4.012 -27.711 1.00 90.25 85 PHE A CA 1
ATOM 597 C C . PHE A 1 85 ? 12.499 3.538 -27.750 1.00 90.25 85 PHE A C 1
ATOM 599 O O . PHE A 1 85 ? 11.621 4.308 -28.154 1.00 90.25 85 PHE A O 1
ATOM 606 N N . PRO A 1 86 ? 12.216 2.278 -27.374 1.00 93.44 86 PRO A N 1
ATOM 607 C CA . PRO A 1 86 ? 10.852 1.773 -27.358 1.00 93.44 86 PRO A CA 1
ATOM 608 C C . PRO A 1 86 ? 10.028 2.550 -26.331 1.00 93.44 86 PRO A C 1
ATOM 610 O O . PRO A 1 86 ? 10.571 3.052 -25.346 1.00 93.44 86 PRO A O 1
ATOM 613 N N . ALA A 1 87 ? 8.712 2.613 -26.524 1.00 95.88 87 ALA A N 1
ATOM 614 C CA . ALA A 1 87 ? 7.820 3.149 -25.499 1.00 95.88 87 ALA A CA 1
ATOM 615 C C . ALA A 1 87 ? 7.976 2.368 -24.171 1.00 95.88 87 ALA A C 1
ATOM 617 O O . ALA A 1 87 ? 8.380 1.201 -24.205 1.00 95.88 87 ALA A O 1
ATOM 618 N N . PRO A 1 88 ? 7.694 2.986 -23.011 1.00 97.12 88 PRO A N 1
ATOM 619 C CA . PRO A 1 88 ? 7.655 2.280 -21.734 1.00 97.12 88 PRO A CA 1
ATOM 620 C C . PRO A 1 88 ? 6.684 1.102 -21.753 1.00 97.12 88 PRO A C 1
ATOM 622 O O . PRO A 1 88 ? 5.577 1.215 -22.281 1.00 97.12 88 PRO A O 1
ATOM 625 N N . ASP A 1 89 ? 7.093 -0.004 -21.142 1.00 97.75 89 ASP A N 1
ATOM 626 C CA . ASP A 1 89 ? 6.293 -1.217 -21.007 1.00 97.75 89 ASP A CA 1
ATOM 627 C C . ASP A 1 89 ? 6.418 -1.708 -19.568 1.00 97.75 89 ASP A C 1
ATOM 629 O O . ASP A 1 89 ? 7.456 -2.223 -19.175 1.00 97.75 89 ASP A O 1
ATOM 633 N N . VAL A 1 90 ? 5.367 -1.523 -18.771 1.00 98.06 90 VAL A N 1
ATOM 634 C CA . VAL A 1 90 ? 5.367 -1.899 -17.348 1.00 98.06 90 VAL A CA 1
ATOM 635 C C . VAL A 1 90 ? 5.374 -3.412 -17.129 1.00 98.06 90 VAL A C 1
ATOM 637 O O . VAL A 1 90 ? 5.674 -3.856 -16.029 1.00 98.06 90 VAL A O 1
ATOM 640 N N . THR A 1 91 ? 5.079 -4.212 -18.160 1.00 97.88 91 THR A N 1
ATOM 641 C CA . THR A 1 91 ? 5.006 -5.679 -18.045 1.00 97.88 91 THR A CA 1
ATOM 642 C C . THR A 1 91 ? 6.377 -6.356 -17.968 1.00 97.88 91 THR A C 1
ATOM 644 O O . THR A 1 91 ? 6.455 -7.571 -17.807 1.00 97.88 91 THR A O 1
ATOM 647 N N . VAL A 1 92 ? 7.462 -5.582 -18.087 1.00 97.88 92 VAL A N 1
ATOM 648 C CA . VAL A 1 92 ? 8.844 -6.075 -17.968 1.00 97.88 92 VAL A CA 1
ATOM 649 C C . VAL A 1 92 ? 9.299 -6.252 -16.517 1.00 97.88 92 VAL A C 1
ATOM 651 O O . VAL A 1 92 ? 10.246 -6.998 -16.273 1.00 97.88 92 VAL A O 1
ATOM 654 N N . VAL A 1 93 ? 8.636 -5.590 -15.564 1.00 98.31 93 VAL A N 1
ATOM 655 C CA . VAL A 1 93 ? 8.741 -5.907 -14.133 1.00 98.31 93 VAL A CA 1
ATOM 656 C C . VAL A 1 93 ? 7.741 -7.034 -13.875 1.00 98.31 93 VAL A C 1
ATOM 658 O O . VAL A 1 93 ? 6.585 -6.917 -14.273 1.00 98.31 93 VAL A O 1
ATOM 661 N N . THR A 1 94 ? 8.212 -8.158 -13.330 1.00 97.69 94 THR A N 1
ATOM 662 C CA . THR A 1 94 ? 7.413 -9.404 -13.260 1.00 97.69 94 THR A CA 1
ATOM 663 C C . THR A 1 94 ? 7.481 -10.125 -11.917 1.00 97.69 94 THR A C 1
ATOM 665 O O . THR A 1 94 ? 6.796 -11.132 -11.724 1.00 97.69 94 THR A O 1
ATOM 668 N N . ASP A 1 95 ? 8.348 -9.667 -11.018 1.00 97.94 95 ASP A N 1
ATOM 669 C CA . ASP A 1 95 ? 8.572 -10.238 -9.693 1.00 97.94 95 ASP A CA 1
ATOM 670 C C . ASP A 1 95 ? 8.168 -9.272 -8.573 1.00 97.94 95 ASP A C 1
ATOM 672 O O . ASP A 1 95 ? 8.627 -9.409 -7.437 1.00 97.94 95 ASP A O 1
ATOM 676 N N . GLU A 1 96 ? 7.293 -8.312 -8.882 1.00 98.31 96 GLU A N 1
ATOM 677 C CA . GLU A 1 96 ? 6.726 -7.418 -7.891 1.00 98.31 96 GLU A CA 1
ATOM 678 C C . GLU A 1 96 ? 5.924 -8.192 -6.838 1.00 98.31 96 GLU A C 1
ATOM 680 O O . GLU A 1 96 ? 5.017 -8.974 -7.136 1.00 98.31 96 GLU A O 1
ATOM 685 N N . ALA A 1 97 ? 6.265 -7.976 -5.572 1.00 97.44 97 ALA A N 1
ATOM 686 C CA . ALA A 1 97 ? 5.632 -8.650 -4.452 1.00 97.44 97 ALA A CA 1
ATOM 687 C C . ALA A 1 97 ? 5.601 -7.757 -3.215 1.00 97.44 97 ALA A C 1
ATOM 689 O O . ALA A 1 97 ? 6.453 -6.892 -3.024 1.00 97.44 97 ALA A O 1
ATOM 690 N N . ASP A 1 98 ? 4.618 -8.001 -2.357 1.00 96.00 98 ASP A N 1
ATOM 691 C CA . ASP A 1 98 ? 4.511 -7.398 -1.037 1.00 96.00 98 ASP A CA 1
ATOM 692 C C . ASP A 1 98 ? 3.930 -8.424 -0.044 1.00 96.00 98 ASP A C 1
ATOM 694 O O . ASP A 1 98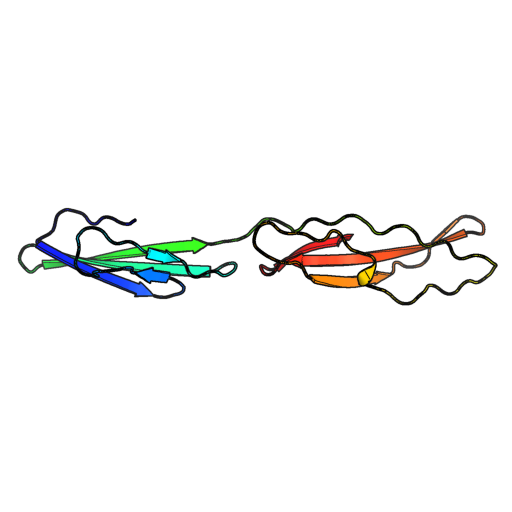 ? 3.260 -9.388 -0.429 1.00 96.00 98 ASP A O 1
ATOM 698 N N . ALA A 1 99 ? 4.228 -8.257 1.244 1.00 88.62 99 ALA A N 1
ATOM 699 C CA . ALA A 1 99 ? 3.785 -9.173 2.293 1.00 88.62 99 ALA A CA 1
ATOM 700 C C . ALA A 1 99 ? 2.287 -9.027 2.620 1.00 88.62 99 ALA A C 1
ATOM 702 O O . ALA A 1 99 ? 1.661 -9.993 3.071 1.00 88.62 99 ALA A O 1
ATOM 703 N N . CYS A 1 100 ? 1.719 -7.836 2.411 1.00 83.88 100 CYS A N 1
ATOM 704 C CA . CYS A 1 100 ? 0.360 -7.479 2.821 1.00 83.88 100 CYS A CA 1
ATOM 705 C C . CYS A 1 100 ? -0.593 -7.252 1.638 1.00 83.88 100 CYS A C 1
ATOM 707 O O . CYS A 1 100 ? -1.814 -7.228 1.832 1.00 83.88 100 CYS A O 1
ATOM 709 N N . SER A 1 101 ? -0.061 -7.071 0.428 1.00 89.25 101 SER A N 1
ATOM 710 C CA . SER A 1 101 ? -0.826 -6.658 -0.745 1.00 89.25 101 SER A CA 1
ATOM 711 C C . SER A 1 101 ? -0.221 -7.138 -2.072 1.00 89.25 101 SER A C 1
ATOM 713 O O . SER A 1 101 ? 0.770 -7.863 -2.113 1.00 89.25 101 SER A O 1
ATOM 715 N N . SER A 1 102 ? -0.868 -6.771 -3.179 1.00 92.19 102 SER A N 1
ATOM 716 C CA . SER A 1 102 ? -0.336 -6.945 -4.532 1.00 92.19 102 SER A CA 1
ATOM 717 C C . SER A 1 102 ? 0.086 -5.575 -5.068 1.00 92.19 102 SER A C 1
ATOM 719 O O . SER A 1 102 ? -0.794 -4.722 -5.219 1.00 92.19 102 SER A O 1
ATOM 721 N N . PRO A 1 103 ? 1.385 -5.345 -5.334 1.00 97.25 103 PRO A N 1
ATOM 722 C CA . PRO A 1 103 ? 1.860 -4.065 -5.848 1.00 97.25 103 PRO A CA 1
ATOM 723 C C . PRO A 1 103 ? 1.381 -3.756 -7.271 1.00 97.25 103 PRO A C 1
ATOM 725 O O . PRO A 1 103 ? 0.954 -4.638 -8.016 1.00 97.25 103 PRO A O 1
ATOM 728 N N . VAL A 1 104 ? 1.485 -2.484 -7.653 1.00 98.06 104 VAL A N 1
ATOM 729 C CA . VAL A 1 104 ? 1.220 -1.978 -9.004 1.00 98.06 104 VAL A CA 1
ATOM 730 C C . VAL A 1 104 ? 2.497 -1.373 -9.575 1.00 98.06 104 VAL A C 1
ATOM 732 O O . VAL A 1 104 ? 3.138 -0.545 -8.927 1.00 98.06 104 VAL A O 1
ATOM 735 N N . VAL A 1 105 ? 2.830 -1.757 -10.809 1.00 98.69 105 VAL A N 1
ATOM 736 C CA . VAL A 1 105 ? 3.965 -1.210 -11.563 1.00 98.69 105 VAL A CA 1
ATOM 737 C C . VAL A 1 105 ? 3.514 -0.024 -12.421 1.00 98.69 105 VAL A C 1
ATOM 739 O O . VAL A 1 105 ? 2.515 -0.110 -13.141 1.00 98.69 105 VAL A O 1
ATOM 742 N N . ALA A 1 106 ? 4.267 1.075 -12.390 1.00 98.62 106 ALA A N 1
ATOM 743 C CA . ALA A 1 106 ? 4.026 2.264 -13.204 1.00 98.62 106 ALA A CA 1
ATOM 744 C C . ALA A 1 106 ? 5.324 2.803 -13.820 1.00 98.62 106 ALA A C 1
ATOM 746 O O . ALA A 1 106 ? 6.379 2.775 -13.199 1.00 98.62 106 ALA A O 1
ATOM 747 N N . PHE A 1 107 ? 5.255 3.339 -15.039 1.00 98.50 107 PHE A N 1
ATOM 748 C CA . PHE A 1 107 ? 6.376 4.082 -15.618 1.00 98.50 107 PHE A CA 1
ATOM 749 C C . PHE A 1 107 ? 6.539 5.438 -14.923 1.00 98.50 107 PHE A C 1
ATOM 751 O O . PHE A 1 107 ? 5.559 6.171 -14.775 1.00 98.50 107 PHE A O 1
ATOM 758 N N . VAL A 1 108 ? 7.776 5.778 -14.555 1.00 98.44 108 VAL A N 1
ATOM 759 C CA . VAL A 1 108 ? 8.114 7.057 -13.917 1.00 98.44 108 VAL A CA 1
ATOM 760 C C . VAL A 1 108 ? 8.754 7.999 -14.924 1.00 98.44 108 VAL A C 1
ATOM 762 O O . VAL A 1 108 ? 8.231 9.083 -15.187 1.00 98.44 108 VAL A O 1
ATOM 765 N N . SER A 1 109 ? 9.900 7.606 -15.484 1.00 98.19 109 SER A N 1
ATOM 766 C CA . SER A 1 109 ? 10.671 8.476 -16.370 1.00 98.19 109 SER A CA 1
ATOM 767 C C . SER A 1 109 ? 11.705 7.722 -17.193 1.00 98.19 109 SER A C 1
ATOM 769 O O . SER A 1 109 ? 12.133 6.633 -16.816 1.00 98.19 109 SER A O 1
ATOM 771 N N . ASP A 1 110 ? 12.140 8.364 -18.274 1.00 97.88 110 ASP A N 1
ATOM 772 C CA . ASP A 1 110 ? 13.399 8.062 -18.947 1.00 97.88 110 ASP A CA 1
ATOM 773 C C . ASP A 1 110 ? 14.400 9.175 -18.628 1.00 97.88 110 ASP A C 1
ATOM 775 O O . ASP A 1 110 ? 14.058 10.365 -18.637 1.00 97.88 110 ASP A O 1
ATOM 779 N N . SER A 1 111 ? 15.648 8.802 -18.361 1.00 96.75 111 SER A N 1
ATOM 780 C CA . SER A 1 111 ? 16.725 9.764 -18.179 1.00 96.75 111 SER A CA 1
ATOM 781 C C . SER A 1 111 ? 17.037 10.482 -19.491 1.00 96.75 111 SER A C 1
ATOM 783 O O . SER A 1 111 ? 16.835 9.952 -20.590 1.00 96.75 111 SER A O 1
ATOM 785 N N . ALA A 1 112 ? 17.652 11.662 -19.385 1.00 95.12 112 ALA A N 1
ATOM 786 C CA . ALA A 1 112 ? 18.327 12.245 -20.537 1.00 95.12 112 ALA A CA 1
ATOM 787 C C . ALA A 1 112 ? 19.334 11.221 -21.104 1.00 95.12 112 ALA A C 1
ATOM 789 O O . ALA A 1 112 ? 20.054 10.592 -20.314 1.00 95.12 112 ALA A O 1
ATOM 790 N N . PRO A 1 113 ? 19.386 11.024 -22.433 1.00 92.88 113 PRO A N 1
ATOM 791 C CA . PRO A 1 113 ? 20.347 10.111 -23.024 1.00 92.88 113 PRO A CA 1
ATOM 792 C C . PRO A 1 113 ? 21.784 10.549 -22.742 1.00 92.88 113 PRO A C 1
ATOM 794 O O . PRO A 1 113 ? 22.112 11.739 -22.736 1.00 92.88 113 PRO A O 1
ATOM 797 N N . THR A 1 114 ? 22.652 9.571 -22.522 1.00 94.75 114 THR A N 1
ATOM 798 C CA . THR A 1 114 ? 24.085 9.767 -22.301 1.00 94.75 114 THR A CA 1
ATOM 799 C C . THR A 1 114 ? 24.865 9.096 -23.422 1.00 94.75 114 THR A C 1
ATOM 801 O O . THR A 1 114 ? 24.556 7.974 -23.811 1.00 94.75 114 THR A O 1
ATOM 804 N N . LEU A 1 115 ? 25.867 9.792 -23.963 1.00 93.00 115 LEU A N 1
ATOM 805 C CA . LEU A 1 115 ? 26.693 9.292 -25.060 1.00 93.00 115 LEU A CA 1
ATOM 806 C C . LEU A 1 115 ? 28.074 8.893 -24.536 1.00 93.00 115 LEU A C 1
ATOM 808 O O . LEU A 1 115 ? 28.805 9.729 -24.001 1.00 93.00 115 LEU A O 1
ATOM 812 N N . ASN A 1 116 ? 28.456 7.635 -24.746 1.00 90.69 116 ASN A N 1
ATOM 813 C CA . ASN A 1 116 ? 29.806 7.143 -24.498 1.00 90.69 116 ASN A CA 1
ATOM 814 C C . ASN A 1 116 ? 30.389 6.561 -25.794 1.00 90.69 116 ASN A C 1
ATOM 816 O O . ASN A 1 116 ? 30.082 5.440 -26.205 1.00 90.69 116 ASN A O 1
ATOM 820 N N . GLY A 1 117 ? 31.213 7.358 -26.477 1.00 89.69 117 GLY A N 1
ATOM 821 C CA . GLY A 1 117 ? 31.700 7.030 -27.813 1.00 89.69 117 GLY A CA 1
ATOM 822 C C . GLY A 1 117 ? 30.561 7.040 -28.832 1.00 89.69 117 GLY A C 1
ATOM 823 O O . GLY A 1 117 ? 30.023 8.098 -29.139 1.00 89.69 117 GLY A O 1
ATOM 824 N N . ILE A 1 118 ? 30.214 5.864 -29.360 1.00 86.56 118 ILE A N 1
ATOM 825 C CA . ILE A 1 118 ? 29.113 5.677 -30.325 1.00 86.56 118 ILE A CA 1
ATOM 826 C C . ILE A 1 118 ? 27.873 5.020 -29.702 1.00 86.56 118 ILE A C 1
ATOM 828 O O . ILE A 1 118 ? 26.934 4.697 -30.425 1.00 86.56 118 ILE A O 1
ATOM 832 N N . ILE A 1 119 ? 27.892 4.768 -28.390 1.00 88.50 119 ILE A N 1
ATOM 833 C CA . ILE A 1 119 ? 26.791 4.129 -27.668 1.00 88.50 119 ILE A CA 1
ATOM 834 C C . ILE A 1 119 ? 26.006 5.207 -26.932 1.00 88.50 119 ILE A C 1
ATOM 836 O O . ILE A 1 119 ? 26.578 5.971 -26.153 1.00 88.50 119 ILE A O 1
ATOM 840 N N . GLU A 1 120 ? 24.702 5.242 -27.182 1.00 91.62 120 GLU A N 1
ATOM 841 C CA . GLU A 1 120 ? 23.744 6.083 -26.475 1.00 91.62 120 GLU A CA 1
ATOM 842 C C . GLU A 1 120 ? 22.958 5.229 -25.471 1.00 91.62 120 GLU A C 1
ATOM 844 O O . GLU A 1 120 ? 22.409 4.186 -25.831 1.00 91.62 120 GLU A O 1
ATOM 849 N N . THR A 1 121 ? 22.908 5.670 -24.216 1.00 93.50 121 THR A N 1
ATOM 850 C CA . THR A 1 121 ? 22.224 4.975 -23.119 1.00 93.50 121 THR A CA 1
ATOM 851 C C . THR A 1 121 ? 21.205 5.903 -22.467 1.00 93.50 121 THR A C 1
ATOM 853 O O . THR A 1 121 ? 21.544 7.019 -22.072 1.00 93.50 121 THR A O 1
ATOM 856 N N . THR A 1 122 ? 19.974 5.420 -22.303 1.00 94.94 122 THR A N 1
ATOM 857 C CA . THR A 1 122 ? 18.949 6.015 -21.434 1.00 94.94 122 THR A CA 1
ATOM 858 C C . THR A 1 122 ? 18.615 5.029 -20.318 1.00 94.94 122 THR A C 1
ATOM 860 O O . THR A 1 122 ? 18.640 3.817 -20.543 1.00 94.94 122 THR A O 1
ATOM 863 N N . ILE A 1 123 ? 18.343 5.538 -19.119 1.00 96.81 123 ILE A N 1
ATOM 864 C CA . ILE A 1 123 ? 17.875 4.740 -17.984 1.00 96.81 123 ILE A CA 1
ATOM 865 C C . ILE A 1 123 ? 16.374 4.952 -17.869 1.00 96.81 123 ILE A C 1
ATOM 867 O O . ILE A 1 123 ? 15.922 6.085 -17.709 1.00 96.81 123 ILE A O 1
ATOM 871 N N . ARG A 1 124 ? 15.624 3.856 -17.937 1.00 97.44 124 ARG A N 1
ATOM 872 C CA . ARG A 1 124 ? 14.190 3.844 -17.682 1.00 97.44 124 ARG A CA 1
ATOM 873 C C . ARG A 1 124 ? 13.939 3.458 -16.234 1.00 97.44 124 ARG A C 1
ATOM 875 O O . ARG A 1 124 ? 14.520 2.484 -15.773 1.00 97.44 124 ARG A O 1
ATOM 882 N N . THR A 1 125 ? 13.065 4.198 -15.564 1.00 98.31 125 THR A N 1
ATOM 883 C CA . THR A 1 125 ? 12.667 3.933 -14.179 1.00 98.31 125 THR A CA 1
ATOM 884 C C . THR A 1 125 ? 11.187 3.589 -14.114 1.00 98.31 125 THR A C 1
ATOM 886 O O . THR A 1 125 ? 10.339 4.330 -14.637 1.00 98.31 125 THR A O 1
ATOM 889 N N . TYR A 1 126 ? 10.883 2.485 -13.443 1.00 98.69 126 TYR A N 1
ATO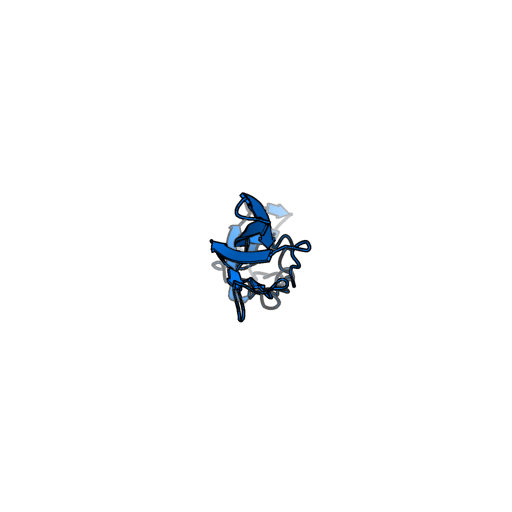M 890 C CA . TYR A 1 126 ? 9.533 2.085 -13.072 1.00 98.69 126 TYR A CA 1
ATOM 891 C C . TYR A 1 126 ? 9.377 2.151 -11.555 1.00 98.69 126 TYR A C 1
ATOM 893 O O . TYR A 1 126 ? 10.305 1.834 -10.826 1.00 98.69 126 TYR A O 1
ATOM 901 N N . SER A 1 127 ? 8.194 2.533 -11.083 1.00 98.62 127 SER A N 1
ATOM 902 C CA . SER A 1 127 ? 7.843 2.465 -9.669 1.00 98.62 127 SER A CA 1
ATOM 903 C C . SER A 1 127 ? 7.013 1.218 -9.415 1.00 98.62 127 SER A C 1
ATOM 905 O O . SER A 1 127 ? 6.108 0.904 -10.193 1.00 98.62 127 SER A O 1
ATOM 907 N N . VAL A 1 128 ? 7.295 0.544 -8.308 1.00 98.69 128 VAL A N 1
ATOM 908 C CA . VAL A 1 128 ? 6.489 -0.545 -7.763 1.00 98.69 128 VAL A CA 1
ATOM 909 C C . VAL A 1 128 ? 5.891 -0.037 -6.465 1.00 98.69 128 VAL A C 1
ATOM 911 O O . VAL A 1 128 ? 6.623 0.228 -5.516 1.00 98.69 128 VAL A O 1
ATOM 914 N N . THR A 1 129 ? 4.572 0.150 -6.435 1.00 98.00 129 THR A N 1
ATOM 915 C CA . THR A 1 129 ? 3.857 0.731 -5.287 1.00 98.00 129 THR A CA 1
ATOM 916 C C . THR A 1 129 ? 2.873 -0.276 -4.706 1.00 98.00 129 THR A C 1
ATOM 918 O O . THR A 1 129 ? 2.073 -0.852 -5.445 1.00 98.00 129 THR A O 1
ATOM 921 N N . ASP A 1 130 ? 2.921 -0.494 -3.396 1.00 96.12 130 ASP A N 1
ATOM 922 C CA . ASP A 1 130 ? 1.988 -1.371 -2.685 1.00 96.12 130 ASP A CA 1
ATOM 923 C C . ASP A 1 130 ? 0.603 -0.708 -2.479 1.00 96.12 130 ASP A C 1
ATOM 925 O O . ASP A 1 130 ? 0.366 0.450 -2.838 1.00 96.12 130 ASP A O 1
ATOM 929 N N . ALA A 1 131 ? -0.353 -1.425 -1.877 1.00 92.88 131 ALA A N 1
ATOM 930 C CA . ALA A 1 131 ? -1.682 -0.859 -1.595 1.00 92.88 131 ALA A CA 1
ATO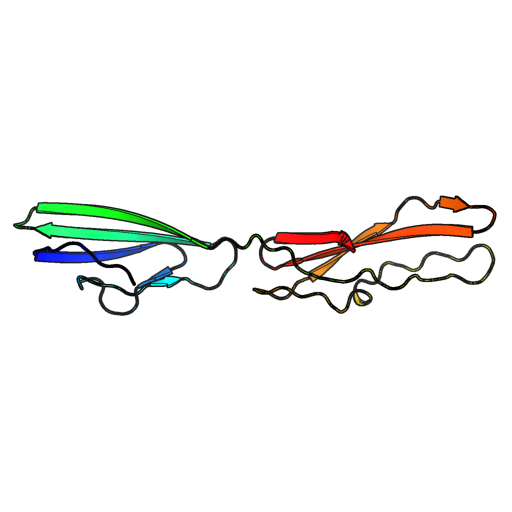M 931 C C . ALA A 1 131 ? -1.685 0.204 -0.472 1.00 92.88 131 ALA A C 1
ATOM 933 O O . ALA A 1 131 ? -2.697 0.884 -0.261 1.00 92.88 131 ALA A O 1
ATOM 934 N N . CYS A 1 132 ? -0.585 0.319 0.270 1.00 93.38 132 CYS A N 1
ATOM 935 C CA . CYS A 1 132 ? -0.413 1.185 1.429 1.00 93.38 132 CYS A CA 1
ATOM 936 C C . CYS A 1 132 ? 0.328 2.494 1.101 1.00 93.38 132 CYS A C 1
ATOM 938 O O . CYS A 1 132 ? 0.339 3.405 1.937 1.00 93.38 132 CYS A O 1
ATOM 940 N N . GLY A 1 133 ? 0.857 2.612 -0.119 1.00 93.69 133 GLY A N 1
ATOM 941 C CA . GLY A 1 133 ? 1.607 3.754 -0.629 1.00 93.69 133 GLY A CA 1
ATOM 942 C C . GLY A 1 133 ? 3.121 3.663 -0.420 1.00 93.69 133 GLY A C 1
ATOM 943 O O . GLY A 1 133 ? 3.798 4.654 -0.688 1.00 93.69 133 GLY A O 1
ATOM 944 N N . ASN A 1 134 ? 3.647 2.531 0.056 1.00 96.12 134 ASN A N 1
ATOM 945 C CA . ASN A 1 134 ? 5.088 2.288 0.091 1.00 96.12 134 ASN A CA 1
ATOM 946 C C . ASN A 1 134 ? 5.565 1.916 -1.319 1.00 96.12 134 ASN A C 1
ATOM 948 O O . ASN A 1 134 ? 4.821 1.301 -2.093 1.00 96.12 134 ASN A O 1
ATOM 952 N N . SER A 1 135 ? 6.785 2.311 -1.682 1.00 97.81 135 SER A N 1
ATOM 953 C CA . SER A 1 135 ? 7.235 2.189 -3.068 1.00 97.81 135 SER A CA 1
ATOM 954 C C . SER A 1 135 ? 8.741 2.078 -3.213 1.00 97.81 135 SER A C 1
ATOM 956 O O . SER A 1 135 ? 9.487 2.778 -2.530 1.00 97.81 135 SER A O 1
ATOM 958 N N . ILE A 1 136 ? 9.1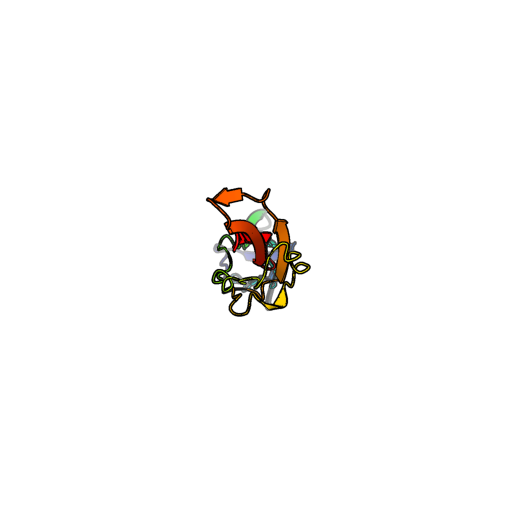58 1.310 -4.214 1.00 98.56 136 ILE A N 1
ATOM 959 C CA . ILE A 1 136 ? 10.530 1.295 -4.727 1.00 98.56 136 ILE A CA 1
ATOM 960 C C . ILE A 1 136 ? 10.553 1.706 -6.197 1.00 98.56 136 ILE A C 1
ATOM 962 O O . ILE A 1 136 ? 9.535 1.618 -6.885 1.00 98.56 136 ILE A O 1
ATOM 966 N N . ASP A 1 137 ? 11.736 2.084 -6.668 1.00 98.50 137 ASP A N 1
ATOM 967 C CA . ASP A 1 137 ? 12.021 2.302 -8.082 1.00 98.50 137 ASP A CA 1
ATOM 968 C C . ASP A 1 137 ? 12.989 1.225 -8.589 1.00 98.50 137 ASP A C 1
ATOM 970 O O . ASP A 1 137 ? 13.958 0.886 -7.899 1.00 98.50 137 ASP A O 1
ATOM 974 N N . VAL A 1 138 ? 12.719 0.712 -9.792 1.00 97.69 138 VAL A N 1
ATOM 975 C CA . VAL A 1 138 ? 13.473 -0.348 -10.486 1.00 97.69 138 VAL A CA 1
ATOM 976 C C . VAL A 1 138 ? 13.739 -0.018 -11.951 1.00 97.69 138 VAL A C 1
ATOM 978 O O . VAL A 1 138 ? 13.021 0.841 -12.526 1.00 97.69 138 VAL A O 1
#

Secondary structure (DSSP, 8-state):
-EEPPS-SEEEEEEEESEEEES-SSSSEEEEEEPS-TTEEEEEEEEEEETTEEEEEEEEEEE---PPPB-PPPPPPPPPSTTPPPPPP-GGG----B-SSS--EEEEEEEPPPEEETTEEE--EEEEEE-TTS-EEE-